Protein AF-A0A833QME9-F1 (afdb_monomer_lite)

Foldseek 3Di:
DLVVLVVVLVVVLVVVLVVLLVVLVVVLVVLVVVLVCCVVPPLPPPLNVLCVVPDDSVPSSVLSVLLSVLSVLLNVLSPDPDPCSVVSLVSSQVSLQVSLVVLVVVCVVRPDNDPVNNCRSCVSNVSSVVSVVSVVVSVVSVVVSVVVVVVVVVVVVD

Organism: NCBI:txid544730

Radius of gyration: 20.66 Å; chains: 1; bounding box: 54×21×64 Å

Secondary structure (DSSP, 8-state):
-HHHHHHHHHHHHHHHHHHHHHHHHHHHHHHHHHHHHHHHSTTTSHHHHTTTTTS-THHHHHHHHHHHHHHHHHHHHHH--STTHHHHHHHHHHHHHHHHHHHHHHHHHSSS--GGGTHHHHHHHHHHHHHHHHHHHHHHHHHHHHHHHHHHHHHHH-

pLDDT: mean 80.07, std 7.16, range [57.78, 90.12]

Sequence (158 aa):
MVKYFEKKHAQQSLLWRRVFAGLLFSYAGFMIYCVFNQAWFPWELRFHAYFMEEMHPGMPILFDLVAVVACLLAVKGLLQKSSSSKKFFWYSSYASLLVAVFWLVYMLSLPRFRWDVVWLPLAPLGGAALCLYVDHLLSESLEDINKLKTYMYNYKAL

Structure (mmCIF, N/CA/C/O backbone):
data_AF-A0A833QME9-F1
#
_entry.id   AF-A0A833QME9-F1
#
loop_
_atom_site.group_PDB
_atom_site.id
_atom_site.type_symbol
_atom_site.label_atom_id
_atom_site.label_alt_id
_atom_site.label_comp_id
_atom_site.label_asym_id
_atom_site.label_entity_id
_atom_site.label_seq_id
_atom_site.pdbx_PDB_ins_code
_atom_site.Cartn_x
_atom_site.Cartn_y
_atom_site.Cartn_z
_atom_site.occupancy
_atom_site.B_iso_or_equiv
_atom_site.auth_seq_id
_atom_site.auth_comp_id
_atom_site.auth_asym_id
_atom_site.auth_atom_id
_atom_site.pdbx_PDB_model_num
ATOM 1 N N . MET A 1 1 ? -24.818 -7.579 27.184 1.00 77.12 1 MET A N 1
ATOM 2 C CA . MET A 1 1 ? -25.003 -7.413 25.726 1.00 77.12 1 MET A CA 1
ATOM 3 C C . MET A 1 1 ? -23.927 -6.513 25.104 1.00 77.12 1 MET A C 1
ATOM 5 O O . MET A 1 1 ? -23.135 -7.022 24.330 1.00 77.12 1 MET A O 1
ATOM 9 N N . VAL A 1 2 ? -23.780 -5.243 25.506 1.00 81.12 2 VAL A N 1
ATOM 10 C CA . VAL A 1 2 ? -22.767 -4.309 24.942 1.00 81.12 2 VAL A CA 1
ATOM 11 C C . VAL A 1 2 ? -21.316 -4.821 25.027 1.00 81.12 2 VAL A C 1
ATOM 13 O O . VAL A 1 2 ? -20.615 -4.828 24.022 1.00 81.12 2 VAL A O 1
ATOM 16 N N . LYS A 1 3 ? -20.886 -5.369 26.176 1.00 80.88 3 LYS A N 1
ATOM 17 C CA . LYS A 1 3 ? -19.544 -5.979 26.331 1.00 80.88 3 LYS A CA 1
ATOM 18 C C . LYS A 1 3 ? -19.267 -7.133 25.350 1.00 80.88 3 LYS A C 1
ATOM 20 O O . LYS A 1 3 ? -18.118 -7.375 24.993 1.00 80.88 3 LYS A O 1
ATOM 25 N N . TYR A 1 4 ? -20.305 -7.862 24.926 1.00 84.88 4 TYR A N 1
ATOM 26 C CA . TYR A 1 4 ? -20.165 -8.928 23.928 1.00 84.88 4 TYR A CA 1
ATOM 27 C C . TYR A 1 4 ? -19.895 -8.337 22.539 1.00 84.88 4 TYR A C 1
ATOM 29 O O . TYR A 1 4 ? -18.987 -8.804 21.855 1.00 84.88 4 TYR A O 1
ATOM 37 N N . PHE A 1 5 ? -20.612 -7.273 22.158 1.00 83.50 5 PHE A N 1
ATOM 38 C CA . PHE A 1 5 ? -20.371 -6.562 20.900 1.00 83.50 5 PHE A CA 1
ATOM 39 C 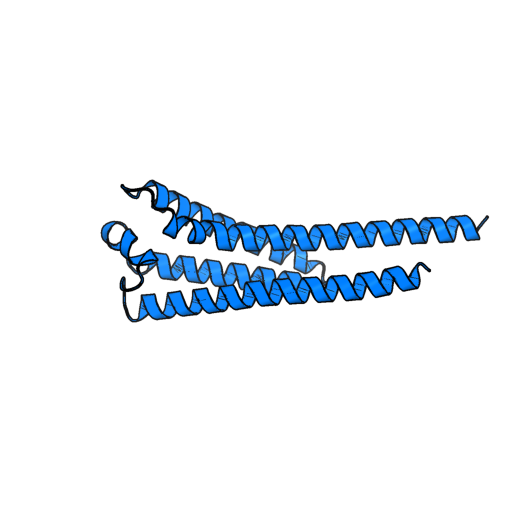C . PHE A 1 5 ? -18.990 -5.904 20.859 1.00 83.50 5 PHE A C 1
ATOM 41 O O . PHE A 1 5 ? -18.288 -6.078 19.869 1.00 83.50 5 PHE A O 1
ATOM 48 N N . GLU A 1 6 ? -18.541 -5.263 21.943 1.00 84.62 6 GLU A N 1
ATOM 49 C CA . GLU A 1 6 ? -17.180 -4.706 22.038 1.00 84.62 6 GLU A CA 1
ATOM 50 C C . GLU A 1 6 ? -16.108 -5.790 21.809 1.00 84.62 6 GLU A C 1
ATOM 52 O O . GLU A 1 6 ? -15.184 -5.603 21.014 1.00 84.62 6 GLU A O 1
ATOM 57 N N . LYS A 1 7 ? -16.243 -6.954 22.464 1.00 85.88 7 LYS A N 1
ATOM 58 C CA . LYS A 1 7 ? -15.282 -8.061 22.334 1.00 85.88 7 LYS A CA 1
ATOM 59 C C . LYS A 1 7 ? -15.302 -8.678 20.932 1.00 85.88 7 LYS A C 1
ATOM 61 O O . LYS A 1 7 ? -14.240 -8.935 20.367 1.00 85.88 7 LYS A O 1
ATOM 66 N N . LYS A 1 8 ? -16.493 -8.880 20.357 1.00 87.19 8 LYS A N 1
ATOM 67 C CA . LYS A 1 8 ? -16.662 -9.422 19.002 1.00 87.19 8 LYS A CA 1
ATOM 68 C C . LYS A 1 8 ? -16.107 -8.464 17.946 1.00 87.19 8 LYS A C 1
ATOM 70 O O . LYS A 1 8 ? -15.355 -8.902 17.080 1.00 87.19 8 LYS A O 1
ATOM 75 N N . HIS A 1 9 ? -16.386 -7.168 18.074 1.00 84.62 9 HIS A N 1
ATOM 76 C CA . HIS A 1 9 ? -15.849 -6.130 17.197 1.00 84.62 9 HIS A CA 1
ATOM 77 C C . HIS A 1 9 ? -14.324 -6.040 17.289 1.00 84.62 9 HIS A C 1
ATOM 79 O O . HIS A 1 9 ? -13.649 -6.033 16.265 1.00 84.62 9 HIS A O 1
ATOM 85 N N . ALA A 1 10 ? -13.748 -6.057 18.497 1.00 83.88 10 ALA A N 1
ATOM 86 C CA . ALA A 1 10 ? -12.295 -6.050 18.670 1.00 83.88 10 ALA A CA 1
ATOM 87 C C . ALA A 1 10 ? -11.625 -7.266 18.005 1.00 83.88 10 ALA A C 1
ATOM 89 O O . ALA A 1 10 ? -10.591 -7.123 17.352 1.00 83.88 10 ALA A O 1
ATOM 90 N N . GLN A 1 11 ? -12.227 -8.452 18.127 1.00 86.56 11 GLN A N 1
ATOM 91 C CA . GLN A 1 11 ? -11.716 -9.669 17.499 1.00 86.56 11 GLN A CA 1
ATOM 92 C C . GLN A 1 11 ? -11.828 -9.617 15.969 1.00 86.56 11 GLN A C 1
ATOM 94 O O . GLN A 1 11 ? -10.851 -9.914 15.284 1.00 86.56 11 GLN A O 1
ATOM 99 N N . GLN A 1 12 ? -12.978 -9.201 15.430 1.00 84.81 12 GLN A N 1
ATOM 100 C CA . GLN A 1 12 ? -13.178 -9.059 13.984 1.00 84.81 12 GLN A CA 1
ATOM 101 C C . GLN A 1 12 ? -12.263 -7.986 13.386 1.00 84.81 12 GLN A C 1
ATOM 103 O O . GLN A 1 12 ? -11.640 -8.221 12.355 1.00 84.81 12 GLN A O 1
ATOM 108 N N . SER A 1 13 ? -12.112 -6.851 14.069 1.00 84.94 13 SER A N 1
ATOM 109 C CA . SER A 1 13 ? -11.210 -5.765 13.683 1.00 84.94 13 SER A CA 1
ATOM 110 C C . SER A 1 13 ? -9.765 -6.243 13.560 1.00 84.94 13 SER A C 1
ATOM 112 O O . SER A 1 13 ? -9.115 -6.013 12.542 1.00 84.94 13 SER A O 1
ATOM 114 N N . LEU A 1 14 ? -9.265 -6.974 14.562 1.00 83.19 14 LEU A N 1
ATOM 115 C CA . LEU A 1 14 ? -7.913 -7.530 14.527 1.00 83.19 14 LEU A CA 1
ATOM 116 C C . LEU A 1 14 ? -7.738 -8.570 13.418 1.00 83.19 14 LEU A C 1
ATOM 118 O O . LEU A 1 14 ? -6.681 -8.613 12.790 1.00 83.19 14 LEU A O 1
ATOM 122 N N . LEU A 1 15 ? -8.754 -9.400 13.175 1.00 88.25 15 LEU A N 1
ATOM 123 C CA . LEU A 1 15 ? -8.702 -10.444 12.155 1.00 88.25 15 LEU A CA 1
ATOM 124 C C . LEU A 1 15 ? -8.626 -9.826 10.754 1.00 88.25 15 LEU A C 1
ATOM 126 O O . LEU A 1 15 ? -7.701 -10.136 10.008 1.00 88.25 15 LEU A O 1
ATOM 130 N N . TRP A 1 16 ? -9.508 -8.875 10.439 1.00 85.62 16 TRP A N 1
ATOM 131 C CA . TRP A 1 16 ? -9.488 -8.168 9.158 1.00 85.62 16 TRP A CA 1
ATOM 132 C C . TRP A 1 16 ? -8.198 -7.377 8.949 1.00 85.62 16 TRP A C 1
ATOM 134 O O . TRP A 1 16 ? -7.573 -7.503 7.897 1.00 85.62 16 TRP A O 1
ATOM 144 N N . ARG A 1 17 ? -7.725 -6.646 9.968 1.00 85.56 17 ARG A N 1
ATOM 145 C CA . ARG A 1 17 ? -6.433 -5.940 9.901 1.00 85.56 17 ARG A CA 1
ATOM 146 C C . ARG A 1 17 ? -5.275 -6.889 9.579 1.00 85.56 17 ARG A C 1
ATOM 148 O O . ARG A 1 17 ? -4.412 -6.542 8.783 1.00 85.56 17 ARG A O 1
ATOM 155 N N . ARG A 1 18 ? -5.254 -8.098 10.149 1.00 86.56 18 ARG A N 1
ATOM 156 C CA . ARG A 1 18 ? -4.214 -9.101 9.858 1.00 86.56 18 ARG A CA 1
ATOM 157 C C . ARG A 1 18 ? -4.316 -9.669 8.447 1.00 86.56 18 ARG A C 1
ATOM 159 O O . ARG A 1 18 ? -3.286 -9.818 7.801 1.00 86.56 18 ARG A O 1
ATOM 166 N N . VAL A 1 19 ? -5.525 -9.967 7.969 1.00 89.06 19 VAL A N 1
ATOM 167 C CA . VAL A 1 19 ? -5.741 -10.502 6.614 1.00 89.06 19 VAL A CA 1
ATOM 168 C C . VAL A 1 19 ? -5.262 -9.501 5.563 1.00 89.06 19 VAL A C 1
ATOM 170 O O . VAL A 1 19 ? -4.447 -9.853 4.714 1.00 89.06 19 VAL A O 1
ATOM 173 N N . PHE A 1 20 ? -5.683 -8.237 5.662 1.00 85.56 20 PHE A N 1
ATOM 174 C CA . PHE A 1 20 ? -5.255 -7.197 4.721 1.00 85.56 20 PHE A CA 1
ATOM 175 C C . PHE A 1 20 ? -3.759 -6.879 4.830 1.00 85.56 20 PHE A C 1
ATOM 177 O O . PHE A 1 20 ? -3.099 -6.707 3.807 1.00 85.56 20 PHE A O 1
ATOM 184 N N . ALA A 1 21 ? -3.195 -6.880 6.043 1.00 86.19 21 ALA A N 1
ATOM 185 C CA . ALA A 1 21 ? -1.751 -6.747 6.226 1.00 86.19 21 ALA A CA 1
ATOM 186 C C . ALA A 1 21 ? -0.978 -7.892 5.550 1.00 86.19 21 ALA A C 1
ATOM 188 O O . ALA A 1 21 ? 0.025 -7.640 4.888 1.00 86.19 21 ALA A O 1
ATOM 189 N N . GLY A 1 22 ? -1.450 -9.136 5.684 1.00 87.69 22 GLY A N 1
ATOM 190 C CA . GLY A 1 22 ? -0.846 -10.302 5.040 1.00 87.69 22 GLY A CA 1
ATOM 191 C C . GLY A 1 22 ? -0.902 -10.224 3.514 1.00 87.69 22 GLY A C 1
ATOM 192 O O . GLY A 1 22 ? 0.106 -10.469 2.855 1.00 87.69 22 GLY A O 1
ATOM 193 N N . LEU A 1 23 ? -2.043 -9.807 2.954 1.00 87.31 23 LEU A N 1
ATOM 194 C CA . LEU A 1 23 ? -2.196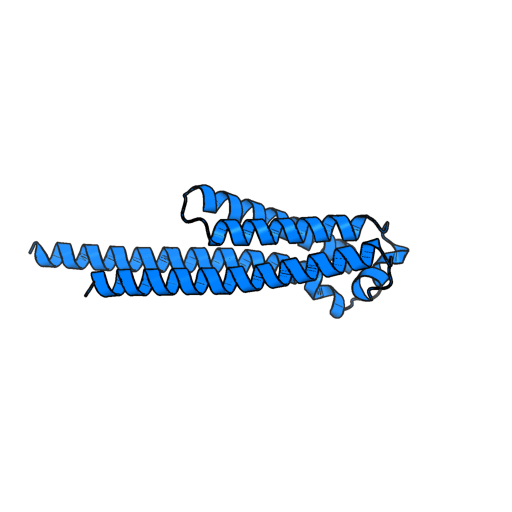 -9.595 1.511 1.00 87.31 23 LEU A CA 1
ATOM 195 C C . LEU A 1 23 ? -1.217 -8.533 0.991 1.00 87.31 23 LEU A C 1
ATOM 197 O O . LEU A 1 23 ? -0.471 -8.802 0.050 1.00 87.31 23 LEU A O 1
ATOM 201 N N . LEU A 1 24 ? -1.135 -7.368 1.639 1.00 84.75 24 LEU A N 1
ATOM 202 C CA . LEU A 1 24 ? -0.177 -6.326 1.253 1.00 84.75 24 LEU A CA 1
ATOM 203 C C . LEU A 1 24 ? 1.279 -6.763 1.407 1.00 84.75 24 LEU A C 1
ATOM 205 O O . LEU A 1 24 ? 2.114 -6.419 0.576 1.00 84.75 24 LEU A O 1
ATOM 209 N N . PHE A 1 25 ? 1.593 -7.521 2.456 1.00 86.12 25 PHE A N 1
ATOM 210 C CA . PHE A 1 25 ? 2.939 -8.040 2.660 1.00 86.12 25 PHE A CA 1
ATOM 2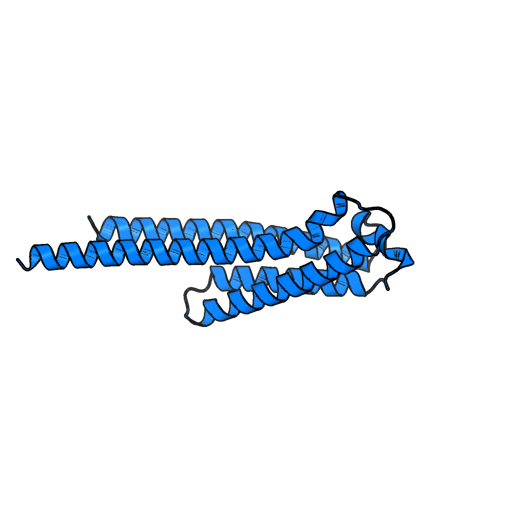11 C C . PHE A 1 25 ? 3.328 -9.034 1.559 1.00 86.12 25 PHE A C 1
ATOM 213 O O . PHE A 1 25 ? 4.441 -8.972 1.043 1.00 86.12 25 PHE A O 1
ATOM 220 N N . SER A 1 26 ? 2.398 -9.900 1.141 1.00 88.00 26 SER A N 1
ATOM 221 C CA . SER A 1 26 ? 2.625 -10.814 0.017 1.00 88.00 26 SER A CA 1
ATOM 222 C C . SER A 1 26 ? 2.853 -10.066 -1.301 1.00 88.00 26 SER A C 1
ATOM 224 O O . SER A 1 26 ? 3.776 -10.399 -2.043 1.00 88.00 26 SER A O 1
ATOM 226 N N . TYR A 1 27 ? 2.095 -8.992 -1.543 1.00 85.19 27 TYR A N 1
ATOM 227 C CA . TYR A 1 27 ? 2.293 -8.115 -2.696 1.00 85.19 27 TYR A CA 1
ATOM 228 C C . TYR A 1 27 ? 3.654 -7.407 -2.650 1.00 85.19 27 TYR A C 1
ATOM 230 O O . TYR A 1 27 ? 4.378 -7.392 -3.642 1.00 85.19 27 TYR A O 1
ATOM 238 N N . ALA A 1 28 ? 4.055 -6.885 -1.488 1.00 86.31 28 ALA A N 1
ATOM 239 C CA . ALA A 1 28 ? 5.372 -6.279 -1.308 1.00 86.31 28 ALA A CA 1
ATOM 240 C C . ALA A 1 28 ? 6.504 -7.283 -1.590 1.00 86.31 28 ALA A C 1
ATOM 242 O O . ALA A 1 28 ? 7.474 -6.934 -2.257 1.00 86.31 28 ALA A O 1
ATOM 243 N N . GLY A 1 29 ? 6.365 -8.538 -1.148 1.00 87.25 29 GLY A N 1
ATOM 244 C CA . GLY A 1 29 ? 7.312 -9.610 -1.466 1.00 87.25 29 GLY A CA 1
ATOM 245 C C . GLY A 1 29 ? 7.414 -9.891 -2.968 1.00 87.25 29 GLY A C 1
ATOM 246 O O . GLY A 1 29 ? 8.517 -10.020 -3.498 1.00 87.25 29 GLY A O 1
ATOM 247 N N . PHE A 1 30 ? 6.280 -9.914 -3.670 1.00 85.94 30 PHE A N 1
ATOM 248 C CA . PHE A 1 30 ? 6.252 -10.056 -5.126 1.00 85.94 30 PHE A CA 1
ATOM 249 C C . PHE A 1 30 ? 6.941 -8.882 -5.843 1.00 85.94 30 PHE A C 1
ATOM 251 O O . PHE A 1 30 ? 7.729 -9.098 -6.762 1.00 85.94 30 PHE A O 1
ATOM 258 N N . MET A 1 31 ? 6.719 -7.646 -5.386 1.00 82.44 31 MET A N 1
ATOM 259 C CA . MET A 1 31 ? 7.394 -6.463 -5.935 1.00 82.44 31 MET A CA 1
ATOM 260 C C . MET A 1 31 ? 8.907 -6.500 -5.694 1.00 82.44 31 MET A C 1
ATOM 262 O O . MET A 1 31 ? 9.677 -6.193 -6.599 1.00 82.44 31 MET A O 1
ATOM 266 N N . ILE A 1 32 ? 9.352 -6.942 -4.513 1.00 86.19 32 ILE A N 1
ATOM 267 C CA . ILE A 1 32 ? 10.780 -7.135 -4.217 1.00 86.19 32 ILE A CA 1
ATOM 268 C C . ILE A 1 32 ? 11.398 -8.154 -5.182 1.00 86.19 32 ILE A C 1
ATOM 270 O O . ILE A 1 32 ? 12.475 -7.912 -5.720 1.00 86.19 32 ILE A O 1
ATOM 274 N N . TYR A 1 33 ? 10.711 -9.268 -5.443 1.00 86.56 33 TYR A N 1
ATOM 275 C CA . TYR A 1 33 ? 11.161 -10.255 -6.426 1.00 86.56 33 TYR A CA 1
ATOM 276 C C . TYR A 1 33 ? 11.294 -9.651 -7.834 1.00 86.56 33 TYR A C 1
ATOM 278 O O . TYR A 1 33 ? 12.299 -9.881 -8.509 1.00 86.56 33 TYR A O 1
ATOM 286 N N . CYS A 1 34 ? 10.332 -8.824 -8.253 1.00 81.38 34 CYS A N 1
ATOM 287 C CA . CYS A 1 34 ? 10.398 -8.114 -9.533 1.00 81.38 34 CYS A CA 1
ATOM 288 C C . CYS A 1 34 ? 11.604 -7.164 -9.598 1.00 81.38 34 CYS A C 1
ATOM 290 O O . CYS A 1 34 ? 12.322 -7.168 -10.596 1.00 81.38 34 CYS A O 1
ATOM 292 N N . VAL A 1 35 ? 11.878 -6.418 -8.521 1.00 83.12 35 VAL A N 1
ATOM 293 C CA . VAL A 1 35 ? 13.053 -5.537 -8.412 1.00 83.12 35 VAL A CA 1
ATOM 294 C C . VAL A 1 35 ? 14.358 -6.322 -8.542 1.00 83.12 35 VAL A C 1
ATOM 296 O O . VAL A 1 35 ? 15.242 -5.913 -9.293 1.00 83.12 35 VAL A O 1
ATOM 299 N N . PHE A 1 36 ? 14.484 -7.457 -7.846 1.00 84.00 36 PHE A N 1
ATOM 300 C CA . PHE A 1 36 ? 15.682 -8.297 -7.929 1.00 84.00 36 PHE A CA 1
ATOM 301 C C . PHE A 1 36 ? 15.911 -8.836 -9.340 1.00 84.00 36 PHE A C 1
ATOM 303 O O . PHE A 1 36 ? 17.029 -8.743 -9.847 1.00 84.00 36 PHE A O 1
ATOM 310 N N . ASN A 1 37 ? 14.863 -9.346 -9.990 1.00 81.75 37 ASN A N 1
ATOM 311 C CA . ASN A 1 37 ? 14.976 -9.815 -11.368 1.00 81.75 37 ASN A CA 1
ATOM 312 C C . ASN A 1 37 ? 15.334 -8.682 -12.330 1.00 81.75 37 ASN A C 1
ATOM 314 O O . ASN A 1 37 ? 16.196 -8.875 -13.176 1.00 81.75 37 ASN A O 1
ATOM 318 N N . GLN A 1 38 ? 14.740 -7.497 -12.180 1.00 78.50 38 GLN A N 1
ATOM 319 C CA . GLN A 1 38 ? 15.055 -6.347 -13.030 1.00 78.50 38 GLN A CA 1
ATOM 320 C C . GLN A 1 38 ? 16.501 -5.854 -12.836 1.00 78.50 38 GLN A C 1
ATOM 322 O O . GLN A 1 38 ? 17.109 -5.361 -13.783 1.00 78.50 38 GLN A O 1
ATOM 327 N N . ALA A 1 39 ? 17.062 -5.990 -11.630 1.00 80.12 39 ALA A N 1
ATOM 328 C CA . ALA A 1 39 ? 18.445 -5.617 -11.340 1.00 80.12 39 ALA A CA 1
ATOM 329 C C . ALA A 1 39 ? 19.472 -6.609 -11.918 1.00 80.12 39 ALA A C 1
ATOM 331 O O . ALA A 1 39 ? 20.532 -6.182 -12.370 1.00 80.12 39 ALA A O 1
ATOM 332 N N . TRP A 1 40 ? 19.174 -7.914 -11.901 1.00 79.56 40 TRP A N 1
ATOM 333 C CA . TRP A 1 40 ? 20.078 -8.960 -12.408 1.00 79.56 40 TRP A CA 1
ATOM 334 C C . TRP A 1 40 ? 19.931 -9.222 -13.912 1.00 79.56 40 TRP A C 1
ATOM 336 O O . TRP A 1 40 ? 20.926 -9.470 -14.589 1.00 79.56 40 TRP A O 1
ATOM 346 N N . PHE A 1 41 ? 18.704 -9.152 -14.428 1.00 78.94 41 PHE A N 1
ATOM 347 C CA . PHE A 1 41 ? 18.342 -9.430 -15.817 1.00 78.94 41 PHE A CA 1
ATOM 348 C C . PHE A 1 41 ? 17.531 -8.252 -16.377 1.00 78.94 41 PHE A C 1
ATOM 350 O O . PHE A 1 41 ? 16.295 -8.304 -16.436 1.00 78.94 41 PHE A O 1
ATOM 357 N N . PRO A 1 42 ? 18.202 -7.144 -16.746 1.00 73.94 42 PRO A N 1
ATOM 358 C CA . PRO A 1 42 ? 17.511 -5.938 -17.174 1.00 73.94 42 PRO A CA 1
ATOM 359 C C . PRO A 1 42 ? 16.654 -6.233 -18.408 1.00 73.94 42 PRO A C 1
ATOM 361 O O . PRO A 1 42 ? 17.154 -6.729 -19.414 1.00 73.94 42 PRO A O 1
ATOM 364 N N . TRP A 1 43 ? 15.364 -5.893 -18.319 1.00 71.12 43 TRP A N 1
ATOM 365 C CA . TRP A 1 43 ? 14.381 -6.000 -19.409 1.00 71.12 43 TRP A CA 1
ATOM 366 C C . TRP A 1 43 ? 13.986 -7.422 -19.834 1.00 71.12 43 TRP A C 1
ATOM 368 O O . TRP A 1 43 ? 13.271 -7.576 -20.821 1.00 71.12 43 TRP A O 1
ATOM 378 N N . GLU A 1 44 ? 14.355 -8.464 -19.084 1.00 74.94 44 GLU A N 1
ATOM 379 C CA . GLU A 1 44 ? 13.806 -9.808 -19.333 1.00 74.94 44 GLU A CA 1
ATOM 380 C C . GLU A 1 44 ? 12.355 -9.943 -18.849 1.00 74.94 44 GLU A C 1
ATOM 382 O O . GLU A 1 44 ? 11.564 -10.716 -19.402 1.00 74.94 44 GLU A O 1
ATOM 387 N N . LEU A 1 45 ? 11.958 -9.160 -17.838 1.00 69.88 45 LEU A N 1
ATOM 388 C CA . LEU A 1 45 ? 10.574 -9.131 -17.382 1.00 69.88 45 LEU A CA 1
ATOM 389 C C . LEU A 1 45 ? 9.698 -8.426 -18.419 1.00 69.88 45 LEU A C 1
ATOM 391 O O . LEU A 1 45 ? 9.819 -7.219 -18.633 1.00 69.88 45 LEU A O 1
ATOM 395 N N . ARG A 1 46 ? 8.753 -9.178 -19.004 1.00 68.12 46 ARG A N 1
ATOM 396 C CA . ARG A 1 46 ? 7.827 -8.691 -20.041 1.00 68.12 46 ARG A CA 1
ATOM 397 C C . ARG A 1 46 ? 7.250 -7.312 -19.724 1.00 68.12 46 ARG A C 1
ATOM 399 O O . ARG A 1 46 ? 7.250 -6.469 -20.601 1.00 68.12 46 ARG A O 1
ATOM 406 N N . PHE A 1 47 ? 6.773 -7.073 -18.503 1.00 67.75 47 PHE A N 1
ATOM 407 C CA . PHE A 1 47 ? 6.075 -5.830 -18.137 1.00 67.75 47 PHE A CA 1
ATOM 408 C C . PHE A 1 47 ? 6.987 -4.595 -18.133 1.00 67.75 47 PHE A C 1
ATOM 410 O O . PHE A 1 47 ? 6.534 -3.512 -18.494 1.00 67.75 47 PHE A O 1
ATOM 417 N N . HIS A 1 48 ? 8.265 -4.772 -17.791 1.00 65.94 48 HIS A N 1
ATOM 418 C CA . HIS A 1 48 ? 9.269 -3.709 -17.765 1.00 65.94 48 HIS A CA 1
ATOM 419 C C . HIS A 1 48 ? 9.906 -3.513 -19.139 1.00 65.94 48 HIS A C 1
ATOM 421 O O . HIS A 1 48 ? 10.168 -2.379 -19.517 1.00 65.94 48 HIS A O 1
ATOM 427 N N . ALA A 1 49 ? 10.070 -4.584 -19.923 1.00 66.06 49 ALA A N 1
ATOM 428 C CA . ALA A 1 49 ? 10.653 -4.565 -21.269 1.00 66.06 49 ALA A CA 1
ATOM 429 C C . ALA A 1 49 ? 9.987 -3.563 -22.230 1.00 66.06 49 ALA A C 1
ATOM 431 O O . ALA A 1 49 ? 10.645 -3.027 -23.117 1.00 66.06 49 ALA A O 1
ATOM 432 N N . TYR A 1 50 ? 8.696 -3.265 -22.045 1.00 68.12 50 TYR A N 1
ATOM 433 C CA . TYR A 1 50 ? 7.977 -2.304 -22.890 1.00 68.12 50 TYR A CA 1
ATOM 434 C C . TYR A 1 50 ? 8.476 -0.866 -22.751 1.00 68.12 50 TYR A C 1
ATOM 436 O O . TYR A 1 50 ? 8.303 -0.082 -23.675 1.00 68.12 50 TYR A O 1
ATOM 444 N N . PHE A 1 51 ? 9.105 -0.527 -21.628 1.00 66.75 51 PHE A N 1
ATOM 445 C CA . PHE A 1 51 ? 9.628 0.813 -21.371 1.00 66.75 51 PHE A CA 1
ATOM 446 C C . PHE A 1 51 ? 11.104 0.956 -21.765 1.00 66.75 51 PHE A C 1
ATOM 448 O O . PHE A 1 51 ? 11.696 2.002 -21.519 1.00 66.75 51 PHE A O 1
ATOM 455 N N . MET A 1 52 ? 11.704 -0.072 -22.378 1.00 66.44 52 MET A N 1
ATOM 456 C CA . MET A 1 52 ? 13.137 -0.112 -22.690 1.00 66.44 52 MET A CA 1
ATOM 457 C C . MET A 1 52 ? 13.590 1.015 -23.628 1.00 66.44 52 MET A C 1
ATOM 459 O O . MET A 1 52 ? 14.714 1.492 -23.501 1.00 66.44 52 MET A O 1
ATOM 463 N N . GLU A 1 53 ? 12.730 1.455 -24.549 1.00 64.19 53 GLU A N 1
ATOM 464 C CA . GLU A 1 53 ? 13.057 2.521 -25.508 1.00 64.19 53 GLU A CA 1
ATOM 465 C C . GLU A 1 53 ? 12.909 3.935 -24.919 1.00 64.19 53 GLU A C 1
ATOM 467 O O . GLU A 1 53 ? 13.589 4.857 -25.365 1.00 64.19 53 GLU A O 1
ATOM 472 N N . GLU A 1 54 ? 12.064 4.115 -23.899 1.00 64.56 54 GLU A N 1
ATOM 473 C CA . GLU A 1 54 ? 11.723 5.434 -23.341 1.00 64.56 54 GLU A CA 1
ATOM 474 C C . GLU A 1 54 ? 12.344 5.700 -21.958 1.00 64.56 54 GLU A C 1
ATOM 476 O O . GLU A 1 54 ? 12.462 6.857 -21.548 1.00 64.56 54 GLU A O 1
ATOM 481 N N . MET A 1 55 ? 12.758 4.661 -21.219 1.00 66.31 55 MET A N 1
ATOM 482 C CA . MET A 1 55 ? 13.248 4.783 -19.842 1.00 66.31 55 MET A CA 1
ATOM 483 C C . MET A 1 55 ? 14.657 4.239 -19.622 1.00 66.31 55 MET A C 1
ATOM 485 O O . MET A 1 55 ? 15.030 3.153 -20.057 1.00 66.31 55 MET A O 1
ATOM 489 N N . HIS A 1 56 ? 15.407 4.946 -18.773 1.00 70.88 56 HIS A N 1
ATOM 490 C CA . HIS A 1 56 ? 16.628 4.420 -18.172 1.00 70.88 56 HIS A CA 1
ATOM 491 C C . HIS A 1 56 ? 16.302 3.235 -17.232 1.00 70.88 56 HIS A C 1
ATOM 493 O O . HIS A 1 56 ? 15.373 3.348 -16.425 1.00 70.88 56 HIS A O 1
ATOM 499 N N . PRO A 1 57 ? 17.080 2.133 -17.244 1.00 67.44 57 PRO A N 1
ATOM 500 C CA . PRO A 1 57 ?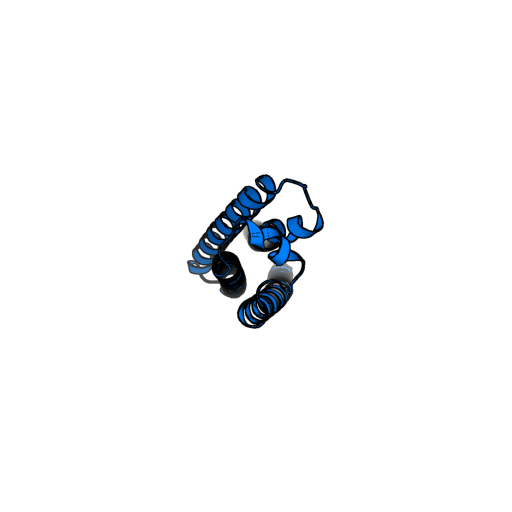 16.787 0.908 -16.484 1.00 67.44 57 PRO A CA 1
ATOM 501 C C . PRO A 1 57 ? 16.670 1.093 -14.963 1.00 67.44 57 PRO A C 1
ATOM 503 O O . PRO A 1 57 ? 16.048 0.271 -14.294 1.00 67.44 57 PRO A O 1
ATOM 506 N N . GLY A 1 58 ? 17.225 2.173 -14.403 1.00 74.00 58 GLY A N 1
ATOM 507 C CA . GLY A 1 58 ? 17.115 2.492 -12.976 1.00 74.00 58 GLY A CA 1
ATOM 508 C C . GLY A 1 58 ? 15.760 3.064 -12.534 1.00 74.00 58 GLY A C 1
ATOM 509 O O . GLY A 1 58 ? 15.418 2.960 -11.357 1.00 74.00 58 GLY A O 1
ATOM 510 N N . MET A 1 59 ? 14.971 3.650 -13.443 1.00 77.88 59 MET A N 1
ATOM 511 C CA . MET A 1 59 ? 13.700 4.299 -13.083 1.00 77.88 59 MET A CA 1
ATOM 512 C C . MET A 1 59 ? 12.633 3.304 -12.591 1.00 77.88 59 MET A C 1
ATOM 514 O O . MET A 1 59 ? 12.074 3.542 -11.518 1.00 77.88 59 MET A O 1
ATOM 518 N N . PRO A 1 60 ? 12.382 2.165 -13.268 1.00 76.56 60 PRO A N 1
ATOM 519 C CA . PRO A 1 60 ? 11.425 1.173 -12.778 1.00 76.56 60 PRO A CA 1
ATOM 520 C C . PRO A 1 60 ? 11.797 0.614 -11.399 1.00 76.56 60 PRO A C 1
ATOM 522 O O . PRO A 1 60 ? 10.947 0.517 -10.521 1.00 76.56 60 PRO A O 1
ATOM 525 N N . ILE A 1 61 ? 13.090 0.342 -11.174 1.00 80.94 61 ILE A N 1
ATOM 526 C CA . ILE A 1 61 ? 13.618 -0.154 -9.894 1.00 80.94 61 ILE A CA 1
ATOM 527 C C . ILE A 1 61 ? 13.299 0.825 -8.757 1.00 80.94 61 ILE A C 1
ATOM 529 O O . ILE A 1 61 ? 12.851 0.415 -7.685 1.00 80.94 61 ILE A O 1
ATOM 533 N N . LEU A 1 62 ? 13.505 2.125 -8.990 1.00 83.25 62 LEU A N 1
ATOM 534 C CA . LEU A 1 62 ? 13.244 3.162 -7.995 1.00 83.25 62 LEU A CA 1
ATOM 535 C C . LEU A 1 62 ? 11.755 3.228 -7.626 1.00 83.25 62 LEU A C 1
ATOM 537 O O . LEU A 1 62 ? 11.413 3.249 -6.445 1.00 83.25 62 LEU A O 1
A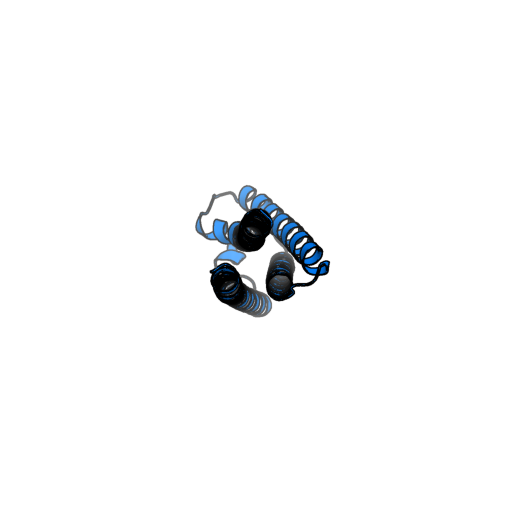TOM 541 N N . PHE A 1 63 ? 10.864 3.239 -8.617 1.00 82.00 63 PHE A N 1
ATOM 542 C CA . PHE A 1 63 ? 9.423 3.344 -8.372 1.00 82.00 63 PHE A CA 1
ATOM 543 C C . PHE A 1 63 ? 8.825 2.070 -7.770 1.00 82.00 63 PHE A C 1
ATOM 545 O O . PHE A 1 63 ? 7.954 2.165 -6.903 1.00 82.00 63 PHE A O 1
ATOM 552 N N . ASP A 1 64 ? 9.338 0.897 -8.135 1.00 82.38 64 ASP A N 1
ATOM 553 C CA . ASP A 1 64 ? 8.953 -0.369 -7.512 1.00 82.38 64 ASP A CA 1
ATOM 554 C C . ASP A 1 64 ? 9.399 -0.426 -6.041 1.00 82.38 64 ASP A C 1
ATOM 556 O O . ASP A 1 64 ? 8.631 -0.848 -5.173 1.00 82.38 64 ASP A O 1
ATOM 560 N N . LEU A 1 65 ? 10.588 0.096 -5.713 1.00 85.69 65 LEU A N 1
ATOM 561 C CA . LEU A 1 65 ? 11.028 0.268 -4.323 1.00 85.69 65 LEU A CA 1
ATOM 562 C C . LEU A 1 65 ? 10.122 1.233 -3.547 1.00 85.69 65 LEU A C 1
ATOM 564 O O . LEU A 1 65 ? 9.755 0.949 -2.405 1.00 85.69 65 LEU A O 1
ATOM 568 N N . VAL A 1 66 ? 9.714 2.351 -4.154 1.00 86.56 66 VAL A N 1
ATOM 569 C CA . VAL A 1 66 ? 8.765 3.291 -3.532 1.00 86.56 66 VAL A CA 1
ATOM 570 C C . VAL A 1 66 ? 7.409 2.618 -3.292 1.00 86.56 66 VAL A C 1
ATOM 572 O O . VAL A 1 66 ? 6.820 2.809 -2.226 1.00 86.56 66 VAL A O 1
ATOM 575 N N . ALA A 1 67 ? 6.936 1.778 -4.216 1.00 85.00 67 ALA A N 1
ATOM 576 C CA . ALA A 1 67 ? 5.712 0.998 -4.040 1.00 85.00 67 ALA A CA 1
ATOM 577 C C . ALA A 1 67 ? 5.823 -0.001 -2.873 1.00 85.00 67 ALA A C 1
ATOM 579 O O . ALA A 1 67 ? 4.898 -0.112 -2.064 1.00 85.00 67 ALA A O 1
ATOM 580 N N . VAL A 1 68 ? 6.969 -0.678 -2.727 1.00 86.94 68 VAL A N 1
ATOM 581 C CA . VAL A 1 68 ? 7.257 -1.563 -1.582 1.00 86.94 68 VAL A CA 1
ATOM 582 C C . VAL A 1 68 ? 7.218 -0.778 -0.271 1.00 86.94 68 VAL A C 1
ATOM 584 O O . VAL A 1 68 ? 6.544 -1.190 0.675 1.00 86.94 68 VAL A O 1
ATOM 587 N N . VAL A 1 69 ? 7.881 0.381 -0.214 1.00 86.69 69 VAL A N 1
ATOM 588 C CA . VAL A 1 69 ? 7.876 1.255 0.970 1.00 86.69 69 VAL A CA 1
ATOM 589 C C . VAL A 1 69 ? 6.451 1.704 1.303 1.00 86.69 69 VAL A C 1
ATOM 591 O O . VAL A 1 69 ? 6.042 1.621 2.462 1.00 86.69 69 VAL A O 1
ATOM 594 N N . ALA A 1 70 ? 5.663 2.112 0.306 1.00 86.69 70 ALA A N 1
ATOM 595 C CA . ALA A 1 70 ? 4.267 2.502 0.489 1.00 86.69 70 ALA A CA 1
ATOM 596 C C . ALA A 1 70 ? 3.417 1.362 1.078 1.00 86.69 70 ALA A C 1
ATOM 598 O O . ALA A 1 70 ? 2.643 1.596 2.013 1.00 86.69 70 ALA A O 1
ATOM 599 N N . CYS A 1 71 ? 3.608 0.127 0.602 1.00 83.75 71 CYS A N 1
ATOM 600 C CA . CYS A 1 71 ? 2.923 -1.060 1.120 1.00 83.75 71 CYS A CA 1
ATOM 601 C C . CYS A 1 71 ? 3.339 -1.381 2.563 1.00 83.75 71 CYS A C 1
ATOM 603 O O . CYS A 1 71 ? 2.485 -1.649 3.408 1.00 83.75 71 CYS A O 1
ATOM 605 N N . LEU A 1 72 ? 4.632 -1.297 2.889 1.00 85.62 72 LEU A N 1
ATOM 606 C CA . LEU A 1 72 ? 5.127 -1.515 4.253 1.00 85.62 72 LEU A CA 1
ATOM 607 C C . LEU A 1 72 ? 4.603 -0.456 5.233 1.00 85.62 72 LEU A C 1
ATOM 609 O O . LEU A 1 72 ? 4.259 -0.783 6.372 1.00 85.62 72 LEU A O 1
ATOM 613 N N . LEU A 1 73 ? 4.492 0.802 4.795 1.00 84.31 73 LEU A N 1
ATOM 614 C CA . LEU A 1 73 ? 3.892 1.876 5.589 1.00 84.31 73 LEU A CA 1
ATOM 615 C C . LEU A 1 73 ? 2.397 1.634 5.835 1.00 84.31 73 LEU A C 1
ATOM 617 O O . LEU A 1 73 ? 1.944 1.838 6.962 1.00 84.31 73 LEU A O 1
ATOM 621 N N . ALA A 1 74 ? 1.651 1.141 4.839 1.00 84.31 74 ALA A N 1
ATOM 622 C CA . ALA A 1 74 ? 0.252 0.741 5.015 1.00 84.31 74 ALA A CA 1
ATOM 623 C C . ALA A 1 74 ? 0.112 -0.412 6.020 1.00 84.31 74 ALA A C 1
ATOM 625 O O . ALA A 1 74 ? -0.699 -0.328 6.941 1.00 84.31 74 ALA A O 1
ATOM 626 N N . VAL A 1 75 ? 0.947 -1.452 5.909 1.00 84.38 75 VAL A N 1
ATOM 627 C CA . VAL A 1 75 ? 0.967 -2.585 6.853 1.00 84.38 75 VAL A CA 1
ATOM 628 C C . VAL A 1 75 ? 1.270 -2.107 8.274 1.00 84.38 75 VAL A C 1
ATOM 630 O O . VAL A 1 75 ? 0.573 -2.475 9.224 1.00 84.38 75 VAL A O 1
ATOM 633 N N . LYS A 1 76 ? 2.278 -1.242 8.434 1.00 83.38 76 LYS A N 1
ATOM 634 C CA . LYS A 1 76 ? 2.639 -0.664 9.733 1.00 83.38 76 LYS A CA 1
ATOM 635 C C . LYS A 1 76 ? 1.507 0.193 10.305 1.00 83.38 76 LYS A C 1
ATOM 637 O O . LYS A 1 76 ? 1.209 0.071 11.492 1.00 83.38 76 LYS A O 1
ATOM 642 N N . GLY A 1 77 ? 0.849 1.003 9.473 1.00 81.94 77 GLY A N 1
ATOM 643 C CA . GLY A 1 77 ? -0.338 1.774 9.850 1.00 81.94 77 GLY A CA 1
ATOM 644 C C . GLY A 1 77 ? -1.470 0.874 10.349 1.00 81.94 77 GLY A C 1
ATOM 645 O O . GLY A 1 77 ? -2.016 1.099 11.427 1.00 81.94 77 GLY A O 1
ATOM 646 N N . LEU A 1 78 ? -1.750 -0.215 9.635 1.00 80.81 78 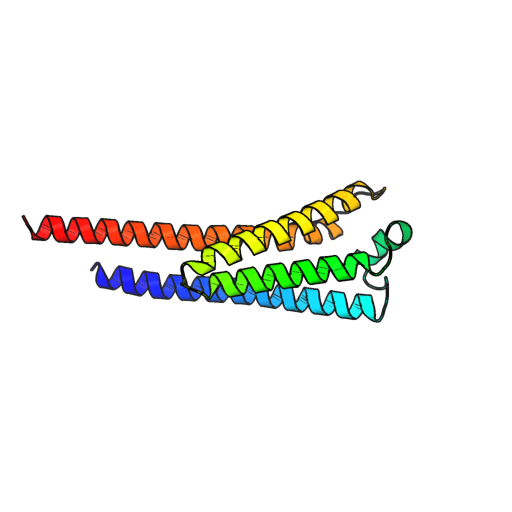LEU A N 1
ATOM 647 C CA . LEU A 1 78 ? -2.841 -1.138 9.952 1.00 80.81 78 LEU A CA 1
ATOM 648 C C . LEU A 1 78 ? -2.625 -1.898 11.273 1.00 80.81 78 LEU A C 1
ATOM 650 O O . LEU A 1 78 ? -3.579 -2.112 12.033 1.00 80.81 78 LEU A O 1
ATOM 654 N N . LEU A 1 79 ? -1.374 -2.262 11.575 1.00 77.88 79 LEU A N 1
ATOM 655 C CA . LEU A 1 79 ? -0.987 -2.956 12.808 1.00 77.88 79 LEU A CA 1
ATOM 656 C C . LEU A 1 79 ? -0.871 -2.019 14.021 1.00 77.88 79 LEU A C 1
ATOM 658 O O . LEU A 1 79 ? -1.072 -2.453 15.158 1.00 77.88 79 LEU A O 1
ATOM 662 N N . GLN A 1 80 ? -0.564 -0.739 13.809 1.00 77.94 80 GLN A N 1
ATOM 663 C CA . GLN A 1 80 ? -0.372 0.218 14.894 1.00 77.94 80 GLN A CA 1
ATOM 664 C C . GLN A 1 80 ? -1.701 0.903 15.262 1.00 77.94 80 GLN A C 1
ATOM 666 O O . GLN A 1 80 ? -2.293 1.613 14.464 1.00 77.94 80 GLN A O 1
ATOM 671 N N . LYS A 1 81 ? -2.171 0.739 16.508 1.00 64.75 81 LYS A N 1
ATOM 672 C CA . LYS A 1 81 ? -3.431 1.341 17.016 1.00 64.75 81 LYS A CA 1
ATOM 673 C C . LYS A 1 81 ? -3.282 2.802 17.504 1.00 64.75 81 LYS A C 1
ATOM 675 O O . LYS A 1 81 ? -4.231 3.401 17.994 1.00 64.75 81 LYS A O 1
ATOM 680 N N . SER A 1 82 ? -2.078 3.368 17.436 1.00 64.69 82 SER A N 1
ATOM 681 C CA . SER A 1 82 ? -1.754 4.690 18.003 1.00 64.69 82 SER A CA 1
ATOM 682 C C . SER A 1 82 ? -2.231 5.846 17.112 1.00 64.69 82 SER A C 1
ATOM 684 O O . SER A 1 82 ? -2.371 5.667 15.908 1.00 64.69 82 SER A O 1
ATOM 686 N N . SER A 1 83 ? -2.400 7.058 17.661 1.00 57.78 83 SER A N 1
ATOM 687 C CA . SER A 1 83 ? -2.753 8.267 16.887 1.00 57.78 83 SER A CA 1
ATOM 688 C C . SER A 1 83 ? -1.762 8.574 15.752 1.00 57.78 83 SER A C 1
ATOM 690 O O . SER A 1 83 ? -2.135 9.176 14.747 1.00 57.78 83 SER A O 1
ATOM 692 N N . SER A 1 84 ? -0.520 8.087 15.866 1.00 60.66 84 SER A N 1
ATOM 693 C CA . SER A 1 84 ? 0.503 8.162 14.813 1.00 60.66 84 SER A CA 1
ATOM 694 C C . SER A 1 84 ? 0.180 7.300 13.577 1.00 60.66 84 SER A C 1
ATOM 696 O O . SER A 1 84 ? 0.685 7.565 12.490 1.00 60.66 84 SER A O 1
ATOM 698 N N . SER A 1 85 ? -0.712 6.309 13.706 1.00 66.19 85 SER A N 1
ATOM 699 C CA . SER A 1 85 ? -1.166 5.432 12.615 1.00 66.19 85 SER A CA 1
ATOM 700 C C . SER A 1 85 ? -1.789 6.211 11.456 1.00 66.19 85 SER A C 1
ATOM 702 O O . SER A 1 85 ? -1.464 5.960 10.296 1.00 66.19 85 SER A O 1
ATOM 704 N N . LYS A 1 86 ? -2.574 7.257 11.760 1.00 69.94 86 LYS A N 1
ATOM 705 C CA . LYS A 1 86 ? -3.190 8.109 10.733 1.00 69.94 86 LYS A CA 1
ATOM 706 C C . LYS A 1 86 ? -2.147 8.745 9.814 1.00 69.94 86 LYS A C 1
ATOM 708 O O . LYS A 1 86 ? -2.363 8.814 8.611 1.00 69.94 86 LYS A O 1
ATOM 713 N N . LYS A 1 87 ? -0.994 9.164 10.352 1.00 77.81 87 LYS A N 1
ATOM 714 C CA . LYS A 1 87 ? 0.088 9.758 9.548 1.00 77.81 87 LYS A CA 1
ATOM 715 C C . LYS A 1 87 ? 0.677 8.740 8.569 1.00 77.81 87 LYS A C 1
ATOM 717 O O . LYS A 1 87 ? 0.887 9.078 7.412 1.00 77.81 87 LYS A O 1
ATOM 722 N N . PHE A 1 88 ? 0.888 7.495 9.004 1.00 76.50 88 PHE A N 1
ATOM 723 C CA . PHE A 1 88 ? 1.403 6.426 8.140 1.00 76.50 88 PHE A CA 1
ATOM 724 C C . PHE A 1 88 ? 0.462 6.097 6.980 1.00 76.50 88 PHE A C 1
ATOM 726 O O . PHE A 1 88 ? 0.936 5.888 5.865 1.00 76.50 88 PHE A O 1
ATOM 733 N N . PHE A 1 89 ? -0.852 6.127 7.212 1.00 77.94 89 PHE A N 1
ATOM 734 C CA . PHE A 1 89 ? -1.835 5.966 6.144 1.00 77.94 89 PHE A CA 1
ATOM 735 C C . PHE A 1 89 ? -1.795 7.108 5.124 1.00 77.94 89 PHE A C 1
ATOM 737 O O . PHE A 1 89 ? -1.780 6.843 3.924 1.00 77.94 89 PHE A O 1
ATOM 744 N N . TRP A 1 90 ? -1.692 8.363 5.574 1.00 79.06 90 TRP A N 1
ATOM 745 C CA . TRP A 1 90 ? -1.531 9.503 4.667 1.00 79.06 90 TRP A CA 1
ATOM 746 C C . TRP A 1 90 ? -0.241 9.401 3.848 1.00 79.06 90 TRP A C 1
ATOM 748 O O . TRP A 1 90 ? -0.291 9.528 2.628 1.00 79.06 90 TRP A O 1
ATOM 758 N N . TYR A 1 91 ? 0.899 9.100 4.480 1.00 80.12 91 TYR A N 1
ATOM 759 C CA . TYR A 1 91 ? 2.170 8.916 3.768 1.00 80.12 91 TYR A CA 1
ATOM 760 C C . TYR A 1 91 ? 2.113 7.775 2.749 1.00 80.12 91 TYR A C 1
ATOM 762 O O . TYR A 1 91 ? 2.582 7.940 1.625 1.00 80.12 91 TYR A O 1
ATOM 770 N N . SER A 1 92 ? 1.505 6.643 3.113 1.00 83.81 92 SER A N 1
ATOM 771 C CA . SER A 1 92 ? 1.297 5.521 2.195 1.00 83.81 92 SER A CA 1
ATOM 772 C C . SER A 1 92 ? 0.404 5.913 1.011 1.00 83.81 92 SER A C 1
ATOM 774 O O . SER A 1 92 ? 0.730 5.599 -0.133 1.00 83.81 92 SER A O 1
ATOM 776 N N . SER A 1 93 ? -0.670 6.670 1.256 1.00 81.81 93 SER A N 1
ATOM 777 C CA . SER A 1 93 ? -1.574 7.154 0.208 1.00 81.81 93 SER A CA 1
ATOM 778 C C . SER A 1 93 ? -0.885 8.125 -0.751 1.00 81.81 93 SER A C 1
ATOM 780 O O . SER A 1 93 ? -1.034 7.980 -1.961 1.00 81.81 93 SER A O 1
ATOM 782 N N . TYR A 1 94 ? -0.107 9.087 -0.242 1.00 83.38 94 TYR A N 1
ATOM 783 C CA . TYR A 1 94 ? 0.643 10.018 -1.091 1.00 83.38 94 TYR A CA 1
ATOM 784 C C . TYR A 1 94 ? 1.711 9.297 -1.918 1.00 83.38 94 TYR A C 1
ATOM 786 O O . TYR A 1 94 ? 1.821 9.546 -3.116 1.00 83.38 94 TYR A O 1
ATOM 794 N N . ALA A 1 95 ? 2.455 8.364 -1.315 1.00 83.75 95 ALA A N 1
ATOM 795 C CA . ALA A 1 95 ? 3.449 7.567 -2.031 1.00 83.75 95 ALA A CA 1
ATOM 796 C C . ALA A 1 95 ? 2.803 6.709 -3.134 1.00 83.75 95 ALA A C 1
ATOM 798 O O . ALA A 1 95 ? 3.295 6.677 -4.258 1.00 83.75 95 ALA A O 1
ATOM 799 N N . SER A 1 96 ? 1.662 6.079 -2.843 1.00 83.75 96 SER A N 1
ATOM 800 C CA . SER A 1 96 ? 0.924 5.261 -3.815 1.00 83.75 96 SER A CA 1
ATOM 801 C C . SER A 1 96 ? 0.342 6.098 -4.957 1.00 83.75 96 SER A C 1
ATOM 803 O O . SER A 1 96 ? 0.361 5.659 -6.104 1.00 83.75 96 SER A O 1
ATOM 805 N N . LEU A 1 97 ? -0.124 7.319 -4.669 1.00 85.06 97 LEU A N 1
ATOM 806 C CA . LEU A 1 97 ? -0.597 8.264 -5.683 1.00 85.06 97 LEU A CA 1
ATOM 807 C C . LEU A 1 97 ? 0.540 8.697 -6.619 1.00 85.06 97 LEU A C 1
ATOM 809 O O . LEU A 1 97 ? 0.361 8.685 -7.833 1.00 85.06 97 LEU A O 1
ATOM 813 N N . LEU A 1 98 ? 1.713 9.037 -6.074 1.00 84.62 98 LEU A N 1
ATOM 814 C CA . LEU A 1 98 ? 2.881 9.422 -6.874 1.00 84.62 98 LEU A CA 1
ATOM 815 C C . LEU A 1 98 ? 3.327 8.290 -7.807 1.00 84.62 98 LEU A C 1
ATOM 817 O O . LEU A 1 98 ? 3.569 8.534 -8.988 1.00 84.62 98 LEU A O 1
ATOM 821 N N . VAL A 1 99 ? 3.380 7.055 -7.298 1.00 84.44 99 VAL A N 1
ATOM 822 C CA . VAL A 1 99 ? 3.703 5.863 -8.099 1.00 84.44 99 VAL A CA 1
ATOM 823 C C . VAL A 1 99 ? 2.665 5.650 -9.203 1.00 84.44 99 VAL A C 1
ATOM 825 O O . VAL A 1 99 ? 3.031 5.415 -10.352 1.00 84.44 99 VAL A O 1
ATOM 828 N N . ALA A 1 100 ? 1.374 5.779 -8.892 1.00 85.19 100 ALA A N 1
ATOM 829 C CA . ALA A 1 100 ? 0.313 5.587 -9.874 1.00 85.19 100 ALA A CA 1
ATOM 830 C C . ALA A 1 100 ? 0.319 6.653 -10.976 1.00 85.19 100 ALA A C 1
ATOM 832 O O . ALA A 1 100 ? 0.180 6.311 -12.147 1.00 85.19 100 ALA A O 1
ATOM 833 N N . VAL A 1 101 ? 0.508 7.929 -10.620 1.00 84.38 101 VAL A N 1
ATOM 834 C CA . VAL A 1 101 ? 0.602 9.031 -11.591 1.00 84.38 101 VAL A CA 1
ATOM 835 C C . VAL A 1 101 ? 1.810 8.833 -12.498 1.00 84.38 101 VAL A C 1
ATOM 837 O O . VAL A 1 101 ? 1.676 8.965 -13.710 1.00 84.38 101 VAL A O 1
ATOM 840 N N . PHE A 1 102 ? 2.963 8.465 -11.933 1.00 83.38 102 PHE A N 1
ATOM 841 C CA . PHE A 1 102 ? 4.161 8.176 -12.715 1.00 83.38 102 PHE A CA 1
ATOM 842 C C . PHE A 1 102 ? 3.897 7.081 -13.753 1.00 83.38 102 PHE A C 1
ATOM 844 O O . PHE A 1 102 ? 4.057 7.320 -14.947 1.00 83.38 102 PHE A O 1
ATOM 851 N N . TRP A 1 103 ? 3.410 5.912 -13.327 1.00 80.38 103 TRP A N 1
ATOM 852 C CA . TRP A 1 103 ? 3.131 4.814 -14.253 1.00 80.38 103 TRP A CA 1
ATOM 853 C C . TRP A 1 103 ? 2.037 5.156 -15.268 1.00 80.38 103 TRP A C 1
ATOM 855 O O . TRP A 1 103 ? 2.166 4.770 -16.423 1.00 80.38 103 TRP A O 1
ATOM 865 N N . LEU A 1 104 ? 1.001 5.914 -14.890 1.00 81.88 104 LEU A N 1
ATOM 866 C CA . LEU A 1 104 ? -0.042 6.365 -15.820 1.00 81.88 104 LEU A CA 1
ATOM 867 C C . LEU A 1 104 ? 0.503 7.286 -16.914 1.00 81.88 104 LEU A C 1
ATOM 869 O O . LEU A 1 104 ? 0.128 7.122 -18.071 1.00 81.88 104 LEU A O 1
ATOM 873 N N . VAL A 1 105 ? 1.389 8.226 -16.573 1.00 81.50 105 VAL A N 1
ATOM 874 C CA . VAL A 1 105 ? 1.990 9.137 -17.559 1.00 81.50 105 VAL A CA 1
ATOM 875 C C . VAL A 1 105 ? 2.777 8.348 -18.603 1.00 81.50 105 VAL A C 1
ATOM 877 O O . VAL A 1 105 ? 2.543 8.521 -19.794 1.00 81.50 105 VAL A O 1
ATOM 880 N N . TYR A 1 106 ? 3.638 7.422 -18.178 1.00 75.06 106 TYR A N 1
ATOM 881 C CA . TYR A 1 106 ? 4.410 6.597 -19.115 1.00 75.06 106 TYR A CA 1
ATOM 882 C C . TYR A 1 106 ? 3.554 5.572 -19.861 1.00 75.06 106 TYR A C 1
ATOM 884 O O . TYR A 1 106 ? 3.839 5.238 -21.007 1.00 75.06 106 TYR A O 1
ATOM 892 N N . MET A 1 107 ? 2.466 5.100 -19.254 1.00 75.75 107 MET A N 1
ATOM 893 C CA . MET A 1 107 ? 1.504 4.241 -19.937 1.00 75.75 107 MET A CA 1
ATOM 894 C C . MET A 1 107 ? 0.773 4.971 -21.075 1.00 75.75 107 MET A C 1
ATOM 896 O O . MET A 1 107 ? 0.450 4.348 -22.083 1.00 75.75 107 MET A O 1
ATOM 900 N N . LEU A 1 108 ? 0.524 6.275 -20.922 1.00 74.06 108 LEU A N 1
ATOM 901 C CA . LEU A 1 108 ? -0.075 7.122 -21.958 1.00 74.06 108 LEU A CA 1
ATOM 902 C C . LEU A 1 108 ? 0.926 7.529 -23.048 1.00 74.06 108 LEU A C 1
ATOM 904 O O . LEU A 1 108 ? 0.502 7.788 -24.172 1.00 74.06 108 LEU A O 1
ATOM 908 N N . SER A 1 109 ? 2.223 7.569 -22.734 1.00 72.81 109 SER A N 1
ATOM 909 C CA . SER A 1 109 ? 3.286 7.820 -23.719 1.00 72.81 109 SER A CA 1
ATOM 910 C C . SER A 1 109 ? 3.500 6.646 -24.681 1.00 72.81 109 SER A C 1
ATOM 912 O O . SER A 1 109 ? 3.897 6.861 -25.823 1.00 72.81 109 SER A O 1
ATOM 914 N N . LEU A 1 110 ? 3.175 5.418 -24.259 1.00 70.56 110 LEU A N 1
ATOM 915 C CA . LEU A 1 110 ? 3.342 4.218 -25.078 1.00 70.56 110 LEU A CA 1
ATOM 916 C C . LEU A 1 110 ? 2.439 4.236 -26.334 1.00 70.56 110 LEU A C 1
ATOM 918 O O . LEU A 1 110 ? 1.221 4.406 -26.229 1.00 70.56 110 LEU A O 1
ATOM 922 N N . PRO A 1 111 ? 2.978 3.917 -27.528 1.00 66.25 111 PRO A N 1
ATOM 923 C CA . PRO A 1 111 ? 2.246 3.977 -28.799 1.00 66.25 111 PRO A CA 1
ATOM 924 C C . PRO A 1 111 ? 1.133 2.922 -28.942 1.00 66.25 111 PRO A C 1
ATOM 926 O O . PRO A 1 111 ? 0.292 3.016 -29.838 1.00 66.25 111 PRO A O 1
ATOM 929 N N . ARG A 1 112 ? 1.105 1.897 -28.079 1.00 69.12 112 ARG A N 1
ATOM 930 C CA . ARG A 1 112 ? 0.012 0.918 -27.989 1.00 69.12 112 ARG A CA 1
ATOM 931 C C . ARG A 1 112 ? -0.434 0.753 -26.545 1.00 69.12 112 ARG A C 1
ATOM 933 O O . ARG A 1 112 ? 0.323 0.266 -25.708 1.00 69.12 112 ARG A O 1
ATOM 940 N N . PHE A 1 113 ? -1.701 1.067 -26.292 1.00 68.88 113 PHE A N 1
ATOM 941 C CA . PHE A 1 113 ? -2.334 0.860 -24.996 1.00 68.88 113 PHE A CA 1
ATOM 942 C C . PHE A 1 113 ? -2.423 -0.638 -24.675 1.00 68.88 113 PHE A C 1
ATOM 944 O O . PHE A 1 113 ? -3.051 -1.410 -25.404 1.00 68.88 113 PHE A O 1
ATOM 951 N N . ARG A 1 114 ? -1.777 -1.060 -23.586 1.00 72.56 114 ARG A N 1
ATOM 952 C CA . ARG A 1 114 ? -1.684 -2.467 -23.180 1.00 72.56 114 ARG A CA 1
ATOM 953 C C . ARG A 1 114 ? -2.276 -2.673 -21.793 1.00 72.56 114 ARG A C 1
ATOM 955 O O . ARG A 1 114 ? -1.717 -2.221 -20.795 1.00 72.56 114 ARG A O 1
ATOM 962 N N . TRP A 1 115 ? -3.362 -3.436 -21.731 1.00 71.00 115 TRP A N 1
ATOM 963 C CA . TRP A 1 115 ? -4.069 -3.749 -20.487 1.00 71.00 115 TRP A CA 1
ATOM 964 C C . TRP A 1 115 ? -3.224 -4.531 -19.470 1.00 71.00 115 TRP A C 1
ATOM 966 O O . TRP A 1 115 ? -3.403 -4.348 -18.269 1.00 71.00 115 TRP A O 1
ATOM 976 N N . ASP A 1 116 ? -2.232 -5.304 -19.921 1.00 71.75 116 ASP A N 1
ATOM 977 C CA . ASP A 1 116 ? -1.334 -6.074 -19.043 1.00 71.75 116 ASP A CA 1
ATOM 978 C C . ASP A 1 116 ? -0.461 -5.210 -18.120 1.00 71.75 116 ASP A C 1
ATOM 980 O O . ASP A 1 116 ? 0.175 -5.742 -17.218 1.00 71.75 116 ASP A O 1
ATOM 984 N N . VAL A 1 117 ? -0.363 -3.901 -18.369 1.00 71.06 117 VAL A N 1
ATOM 985 C CA . VAL A 1 117 ? 0.467 -2.968 -17.582 1.00 71.06 117 VAL A CA 1
ATOM 986 C C . VAL A 1 117 ? -0.395 -2.123 -16.635 1.00 71.06 117 VAL A C 1
ATOM 988 O O . VAL A 1 117 ? 0.125 -1.499 -15.717 1.00 71.06 117 VAL A O 1
ATOM 991 N N . VAL A 1 118 ? -1.728 -2.161 -16.782 1.00 75.19 118 VAL A N 1
ATOM 992 C CA . VAL A 1 118 ? -2.677 -1.393 -15.950 1.00 75.19 118 VAL A CA 1
ATOM 993 C C . VAL A 1 118 ? -2.565 -1.755 -14.473 1.00 75.19 118 VAL A C 1
ATOM 995 O O . VAL A 1 118 ? -2.808 -0.909 -13.617 1.00 75.19 118 VAL A O 1
ATOM 998 N N . TRP A 1 119 ? -2.181 -2.988 -14.142 1.00 74.31 119 TRP A N 1
ATOM 999 C CA . TRP A 1 119 ? -2.093 -3.408 -12.745 1.00 74.31 119 TRP A CA 1
ATOM 1000 C C . TRP A 1 119 ? -0.948 -2.727 -11.974 1.00 74.31 119 TRP A C 1
ATOM 1002 O O . TRP A 1 119 ? -1.087 -2.579 -10.764 1.00 74.31 119 TRP A O 1
ATOM 1012 N N . LEU A 1 120 ? 0.120 -2.242 -12.632 1.00 74.00 120 LEU A N 1
ATOM 1013 C CA . LEU A 1 120 ? 1.235 -1.540 -11.966 1.00 74.00 120 LEU A CA 1
ATOM 1014 C C . LEU A 1 120 ? 0.797 -0.251 -11.241 1.00 74.00 120 LEU A C 1
ATOM 1016 O O . LEU A 1 120 ? 1.118 -0.107 -10.062 1.00 74.00 120 LEU A O 1
ATOM 1020 N N . PRO A 1 121 ? 0.061 0.686 -11.873 1.00 74.50 121 PRO A N 1
ATOM 1021 C CA . PRO A 1 121 ? -0.476 1.856 -11.176 1.00 74.50 121 PRO A CA 1
ATOM 1022 C C . PRO A 1 121 ? -1.662 1.511 -10.268 1.00 74.50 121 PRO A C 1
ATOM 1024 O O . PRO A 1 121 ? -1.850 2.143 -9.226 1.00 74.50 121 PRO A O 1
ATOM 1027 N N . LEU A 1 122 ? -2.473 0.516 -10.645 1.00 75.50 122 LEU A N 1
ATOM 1028 C CA . LEU A 1 122 ? -3.712 0.207 -9.931 1.00 75.50 122 LEU A CA 1
ATOM 1029 C C . LEU A 1 122 ? -3.473 -0.535 -8.611 1.00 75.50 122 LEU A C 1
ATOM 1031 O O . LEU A 1 122 ? -4.224 -0.334 -7.662 1.00 75.50 122 LEU A O 1
ATOM 1035 N N . ALA A 1 123 ? -2.454 -1.392 -8.530 1.00 76.69 123 ALA A N 1
ATOM 1036 C CA . ALA A 1 123 ? -2.235 -2.248 -7.367 1.00 76.69 123 ALA A CA 1
ATOM 1037 C C . ALA A 1 123 ? -1.762 -1.483 -6.110 1.00 76.69 123 ALA A C 1
ATOM 1039 O O . ALA A 1 123 ? -2.366 -1.686 -5.052 1.00 76.69 123 ALA A O 1
ATOM 1040 N N . PRO A 1 124 ? -0.784 -0.554 -6.171 1.00 77.31 124 PRO A N 1
ATOM 1041 C CA . PRO A 1 124 ? -0.398 0.261 -5.017 1.00 77.31 124 PRO A CA 1
ATOM 1042 C C . PRO A 1 124 ? -1.527 1.199 -4.578 1.00 77.31 124 PRO A C 1
ATOM 1044 O O . PRO A 1 124 ? -1.814 1.326 -3.388 1.00 77.31 124 PRO A O 1
ATOM 1047 N N . LEU A 1 125 ? -2.209 1.824 -5.544 1.00 80.81 125 LEU A N 1
ATOM 1048 C CA . LEU A 1 125 ? -3.284 2.778 -5.279 1.00 80.81 125 LEU A CA 1
ATOM 1049 C C . LEU A 1 125 ? -4.523 2.082 -4.706 1.00 80.81 125 LEU A C 1
ATOM 1051 O O . LEU A 1 125 ? -5.069 2.526 -3.697 1.00 80.81 125 LEU A O 1
ATOM 1055 N N . GLY A 1 126 ? -4.916 0.947 -5.286 1.00 80.62 126 GLY A N 1
ATOM 1056 C CA . GLY A 1 126 ? -5.993 0.099 -4.782 1.00 80.62 126 GLY A CA 1
ATOM 1057 C C . GLY A 1 126 ? -5.682 -0.462 -3.396 1.00 80.62 126 GLY A C 1
ATOM 1058 O O . GLY A 1 126 ? -6.536 -0.410 -2.514 1.00 80.62 126 GLY A O 1
ATOM 1059 N N . GLY A 1 127 ? -4.450 -0.924 -3.160 1.00 80.25 127 GLY A N 1
ATOM 1060 C CA . GLY A 1 127 ? -4.009 -1.414 -1.854 1.00 80.25 127 GLY A CA 1
ATOM 1061 C C . GLY A 1 127 ? -4.075 -0.346 -0.757 1.00 80.25 127 GLY A C 1
ATOM 1062 O O . GLY A 1 127 ? -4.614 -0.601 0.323 1.00 80.25 127 GLY A O 1
ATOM 1063 N N . ALA A 1 128 ? -3.590 0.867 -1.039 1.00 82.00 128 ALA A N 1
ATOM 1064 C CA . ALA A 1 128 ? -3.659 1.991 -0.106 1.00 82.00 128 ALA A CA 1
ATOM 1065 C C . ALA A 1 128 ? -5.106 2.447 0.153 1.00 82.00 128 ALA A C 1
ATOM 1067 O O . ALA A 1 128 ? -5.493 2.638 1.310 1.00 82.00 128 ALA A O 1
ATOM 1068 N N . ALA A 1 129 ? -5.923 2.559 -0.899 1.00 83.50 129 ALA A N 1
ATOM 1069 C CA . ALA A 1 129 ? -7.331 2.939 -0.792 1.00 83.50 129 ALA A CA 1
ATOM 1070 C C . ALA A 1 129 ? -8.146 1.916 0.016 1.00 83.50 129 ALA A C 1
ATOM 1072 O O . ALA A 1 129 ? -8.897 2.300 0.913 1.00 83.50 129 ALA A O 1
ATOM 1073 N N . LEU A 1 130 ? -7.950 0.616 -0.233 1.00 82.50 130 LEU A N 1
ATOM 1074 C CA . LEU A 1 130 ? -8.586 -0.456 0.536 1.00 82.50 130 LEU A CA 1
ATOM 1075 C C . LEU A 1 130 ? -8.201 -0.394 2.017 1.00 82.50 130 LEU A C 1
ATOM 1077 O O . LEU A 1 130 ? -9.055 -0.575 2.881 1.00 82.50 130 LEU A O 1
ATOM 1081 N N . CYS A 1 131 ? -6.941 -0.096 2.333 1.00 80.44 131 CYS A N 1
ATOM 1082 C CA . CYS A 1 131 ? -6.497 0.006 3.722 1.00 80.44 131 CYS A CA 1
ATOM 1083 C C . CYS A 1 131 ? -7.098 1.205 4.458 1.00 80.44 131 CYS A C 1
ATOM 1085 O O . CYS A 1 131 ? -7.511 1.061 5.609 1.00 80.44 131 CYS A O 1
ATOM 1087 N N . LEU A 1 132 ? -7.192 2.361 3.793 1.00 81.56 132 LEU A N 1
ATOM 1088 C CA . LEU A 1 132 ? -7.903 3.529 4.319 1.00 81.56 132 LEU A CA 1
ATOM 1089 C C . LEU A 1 132 ? -9.385 3.225 4.550 1.00 81.56 132 LEU A C 1
ATOM 1091 O O . LEU A 1 132 ? -9.933 3.568 5.596 1.00 81.56 132 LEU A O 1
ATOM 1095 N N . TYR A 1 133 ? -10.018 2.545 3.595 1.00 83.88 133 TYR A N 1
ATOM 1096 C CA . TYR A 1 133 ? -11.423 2.167 3.682 1.00 83.88 133 TYR A CA 1
ATOM 1097 C C . TYR A 1 133 ? -11.694 1.208 4.849 1.00 83.88 133 TYR A C 1
ATOM 1099 O O . TYR A 1 133 ? -12.625 1.418 5.625 1.00 83.88 133 TYR A O 1
ATOM 1107 N N . VAL A 1 134 ? -10.844 0.195 5.034 1.00 83.56 134 VAL A N 1
ATOM 1108 C CA . VAL A 1 134 ? -10.950 -0.748 6.157 1.00 83.56 134 VAL A CA 1
ATOM 1109 C C . VAL A 1 134 ? -10.732 -0.046 7.498 1.00 83.56 134 VAL A C 1
ATOM 1111 O O . VAL A 1 134 ? -11.472 -0.317 8.442 1.00 83.56 134 VAL A O 1
ATOM 1114 N N . ASP A 1 135 ? -9.755 0.860 7.617 1.00 83.44 135 ASP A N 1
ATOM 1115 C CA . ASP A 1 135 ? -9.560 1.619 8.862 1.00 83.44 135 ASP A CA 1
ATOM 1116 C C . ASP A 1 135 ? -10.776 2.504 9.178 1.00 83.44 135 ASP A C 1
ATOM 1118 O O . ASP A 1 135 ? -11.239 2.521 10.322 1.00 83.44 135 ASP A O 1
ATOM 1122 N N . HIS A 1 136 ? -11.353 3.150 8.159 1.00 84.69 136 HIS A N 1
ATOM 1123 C CA . HIS A 1 136 ? -12.561 3.958 8.296 1.00 84.69 136 HIS A CA 1
ATOM 1124 C C . HIS A 1 136 ? -13.769 3.130 8.757 1.00 84.69 136 HIS A C 1
ATOM 1126 O O . HIS A 1 136 ? -14.361 3.458 9.786 1.00 84.69 136 HIS A O 1
ATOM 1132 N N . LEU A 1 137 ? -14.065 2.010 8.091 1.00 85.12 137 LEU A N 1
ATOM 1133 C CA . LEU A 1 137 ? -15.156 1.102 8.469 1.00 85.12 137 LEU A CA 1
ATOM 1134 C C . LEU A 1 137 ? -15.030 0.597 9.912 1.00 85.12 137 LEU A C 1
ATOM 1136 O O . LEU A 1 137 ? -16.010 0.519 10.653 1.00 85.12 137 LEU A O 1
ATOM 1140 N N . LEU A 1 138 ? -13.810 0.255 10.337 1.00 83.56 138 LEU A N 1
ATOM 1141 C CA . LEU A 1 138 ? -13.555 -0.204 11.705 1.00 83.56 138 LEU A CA 1
ATOM 1142 C C . LEU A 1 138 ? -13.712 0.919 12.737 1.00 83.56 138 LEU A C 1
ATOM 1144 O O . LEU A 1 138 ? -14.029 0.644 13.897 1.00 83.56 138 LEU A O 1
ATOM 1148 N N . SER A 1 139 ? -13.461 2.168 12.342 1.00 83.44 139 SER A N 1
ATOM 1149 C CA . SER A 1 139 ? -13.667 3.335 13.201 1.00 83.44 139 SER A CA 1
ATOM 1150 C C . SER A 1 139 ? -15.150 3.666 13.374 1.00 83.44 139 SER A C 1
ATOM 1152 O O . SER A 1 139 ? -15.586 3.893 14.501 1.00 83.44 139 SER A O 1
ATOM 1154 N N . GLU A 1 140 ? -15.926 3.591 12.295 1.00 86.12 140 GLU A N 1
ATOM 1155 C CA . GLU A 1 140 ? -17.366 3.848 12.291 1.00 86.12 140 GLU A CA 1
ATOM 1156 C C . GLU A 1 140 ? -18.112 2.799 13.126 1.00 86.12 140 GLU A C 1
ATOM 1158 O O . GLU A 1 140 ? -18.868 3.136 14.037 1.00 86.12 140 GLU A O 1
ATOM 1163 N N . SER A 1 141 ? -17.786 1.514 12.941 1.00 82.94 141 SER A N 1
ATOM 1164 C CA . SER A 1 141 ? -18.398 0.440 13.733 1.00 82.94 141 SER A CA 1
ATOM 1165 C C . SER A 1 141 ? -18.097 0.555 15.235 1.00 82.94 141 SER A C 1
ATOM 1167 O O . SER A 1 141 ? -18.937 0.209 16.070 1.00 82.94 141 SER A O 1
ATOM 1169 N N . LEU A 1 142 ? -16.927 1.084 15.613 1.00 85.19 142 LEU A N 1
ATOM 1170 C CA . LEU A 1 142 ? -16.611 1.367 17.014 1.00 85.19 142 LEU A CA 1
ATOM 1171 C C . LEU A 1 142 ? -17.453 2.525 17.569 1.00 85.19 142 LEU A C 1
ATOM 1173 O O . LEU A 1 142 ? -17.857 2.486 18.734 1.00 85.19 142 LEU A O 1
ATOM 1177 N N . GLU A 1 143 ? -17.716 3.544 16.754 1.00 87.81 143 GLU A N 1
ATOM 1178 C CA . GLU A 1 143 ? -18.553 4.681 17.130 1.00 87.81 143 GLU A CA 1
ATOM 1179 C C . GLU A 1 143 ? -20.002 4.252 17.387 1.00 87.81 143 GLU A C 1
ATOM 1181 O O . GLU A 1 143 ? -20.585 4.635 18.404 1.00 87.81 143 GLU A O 1
ATOM 1186 N N . ASP A 1 144 ? -20.551 3.375 16.549 1.00 87.06 144 ASP A N 1
ATOM 1187 C CA . ASP A 1 144 ? -21.902 2.838 16.727 1.00 87.06 144 ASP A CA 1
ATOM 1188 C C . ASP A 1 144 ? -22.043 2.012 18.009 1.00 87.06 144 ASP A C 1
ATOM 1190 O O . ASP A 1 144 ? -23.026 2.144 18.744 1.00 87.06 144 ASP A O 1
ATOM 1194 N N . ILE A 1 145 ? -21.028 1.211 18.351 1.00 87.12 145 ILE A N 1
ATOM 1195 C CA . ILE A 1 145 ? -21.001 0.471 19.622 1.00 87.12 145 ILE A CA 1
ATOM 1196 C C . ILE A 1 145 ? -20.974 1.439 20.812 1.00 87.12 145 ILE A C 1
ATOM 1198 O O . ILE A 1 145 ? -21.662 1.206 21.811 1.00 87.12 145 ILE A O 1
ATOM 1202 N N . ASN A 1 146 ? -20.220 2.537 20.711 1.00 86.62 146 ASN A N 1
ATOM 1203 C CA . ASN A 1 146 ? -20.189 3.570 21.745 1.00 86.62 146 ASN A CA 1
ATOM 1204 C C . ASN A 1 146 ? -21.536 4.295 21.875 1.00 86.62 146 ASN A C 1
ATOM 1206 O O . ASN A 1 146 ? -21.983 4.522 22.998 1.00 86.62 146 ASN A O 1
ATOM 1210 N N . LYS A 1 147 ? -22.226 4.598 20.768 1.00 90.12 147 LYS A N 1
ATOM 1211 C CA . LYS A 1 147 ? -23.590 5.158 20.799 1.00 90.12 147 LYS A CA 1
ATOM 1212 C C . LYS A 1 147 ? -24.555 4.207 21.509 1.00 90.12 147 LYS A C 1
ATOM 1214 O O . LYS A 1 147 ? -25.257 4.618 22.432 1.00 90.12 147 LYS A O 1
ATOM 1219 N N . LEU A 1 148 ? -24.519 2.917 21.166 1.00 88.00 148 LEU A N 1
ATOM 1220 C CA . LEU A 1 148 ? -25.349 1.884 21.797 1.00 88.00 148 LEU A CA 1
ATOM 1221 C C . LEU A 1 148 ? -25.089 1.773 23.308 1.00 88.00 148 LEU A C 1
ATOM 1223 O O . LEU A 1 148 ? -26.013 1.624 24.110 1.00 88.00 148 LEU A O 1
ATOM 1227 N N . LYS A 1 149 ? -23.818 1.872 23.704 1.00 87.81 149 LYS A N 1
ATOM 1228 C CA . LYS A 1 149 ? -23.393 1.891 25.104 1.00 87.81 149 LYS A CA 1
ATOM 1229 C C . LYS A 1 149 ? -23.973 3.089 25.852 1.00 87.81 149 LYS A C 1
ATOM 1231 O O . LYS A 1 149 ? -24.527 2.901 26.933 1.00 87.81 149 LYS A O 1
ATOM 1236 N N . THR A 1 150 ? -23.888 4.285 25.274 1.00 89.44 150 THR A N 1
ATOM 1237 C CA . THR A 1 150 ? -24.453 5.514 25.849 1.00 89.44 150 THR A CA 1
ATOM 1238 C C . THR A 1 150 ? -25.966 5.404 26.022 1.00 89.44 150 THR A C 1
ATOM 1240 O O . THR A 1 150 ? -26.470 5.697 27.103 1.00 89.44 150 THR A O 1
ATOM 1243 N N . TYR A 1 151 ? -26.695 4.892 25.023 1.00 88.56 151 TYR A N 1
ATOM 1244 C CA . TYR A 1 151 ? -28.143 4.687 25.143 1.00 88.56 151 TYR A CA 1
ATOM 1245 C C . TYR A 1 151 ? -28.514 3.693 26.246 1.00 88.56 151 TYR A C 1
ATOM 1247 O O . TYR A 1 151 ? -29.433 3.954 27.018 1.00 88.56 151 TYR A O 1
ATOM 1255 N N . MET A 1 152 ? -27.775 2.587 26.378 1.00 88.38 152 MET A N 1
ATOM 1256 C CA . MET A 1 152 ? -28.003 1.619 27.456 1.00 88.38 152 MET A CA 1
ATOM 1257 C C . MET A 1 152 ? -27.765 2.237 28.844 1.00 88.38 152 MET A C 1
ATOM 1259 O O . MET A 1 152 ? -28.514 1.947 29.775 1.00 88.38 152 MET A O 1
ATOM 1263 N N . TYR A 1 153 ? -26.734 3.075 29.002 1.00 86.62 153 TYR A N 1
ATOM 1264 C CA . TYR A 1 153 ? -26.480 3.767 30.269 1.00 86.62 153 TYR A CA 1
ATOM 1265 C C . TYR A 1 153 ? -27.554 4.805 30.589 1.00 86.62 153 TYR A C 1
ATOM 1267 O O . TYR A 1 153 ? -28.024 4.832 31.723 1.00 86.62 153 TYR A O 1
ATOM 1275 N N . ASN A 1 154 ? -27.987 5.591 29.601 1.00 90.06 154 ASN A N 1
ATOM 1276 C CA . ASN A 1 154 ? -29.058 6.572 29.779 1.00 90.06 154 ASN A CA 1
ATOM 1277 C C . ASN A 1 154 ? -30.387 5.901 30.142 1.00 90.06 154 ASN A C 1
ATOM 1279 O O . ASN A 1 154 ? -31.081 6.378 31.029 1.00 90.06 154 ASN A O 1
ATOM 1283 N N . TYR A 1 155 ? -30.714 4.767 29.513 1.00 86.50 155 TYR A N 1
ATOM 1284 C CA . TYR A 1 155 ? -31.913 3.998 29.849 1.00 86.50 155 TYR A CA 1
ATOM 1285 C C . TYR A 1 155 ? -31.861 3.416 31.265 1.00 86.50 155 TYR A C 1
ATOM 1287 O O . TYR A 1 155 ? -32.876 3.364 31.938 1.00 86.50 155 TYR A O 1
ATOM 1295 N N . LYS A 1 156 ? -30.682 2.992 31.737 1.00 83.56 156 LYS A N 1
ATOM 1296 C CA . LYS A 1 156 ? -30.517 2.455 33.097 1.00 83.56 156 LYS A CA 1
ATOM 1297 C C . LYS A 1 156 ? -30.548 3.541 34.186 1.00 83.56 156 LYS A C 1
ATOM 1299 O O . LYS A 1 156 ? -30.684 3.207 35.359 1.00 83.56 156 LYS A O 1
ATOM 1304 N N . ALA A 1 157 ? -30.326 4.801 33.818 1.00 81.75 157 ALA A N 1
ATOM 1305 C CA . ALA A 1 157 ? -30.361 5.937 34.738 1.00 81.75 157 ALA A CA 1
ATOM 1306 C C . ALA A 1 157 ? -31.777 6.515 34.939 1.00 81.75 157 ALA A C 1
ATOM 1308 O O . ALA A 1 157 ? -31.962 7.320 35.850 1.00 81.75 157 ALA A O 1
ATOM 1309 N N . LEU A 1 158 ? -32.729 6.114 34.090 1.00 66.62 158 LEU A N 1
ATOM 1310 C CA . LEU A 1 158 ? -34.169 6.373 34.190 1.00 66.62 158 LEU A CA 1
ATOM 1311 C C . LEU A 1 158 ? -34.852 5.276 35.016 1.00 66.62 158 LEU A C 1
ATOM 1313 O O . LEU A 1 158 ? -35.810 5.626 35.737 1.00 66.62 158 LEU A O 1
#